Protein AF-A0A2V1IK10-F1 (afdb_monomer_lite)

Structure (mmCIF, N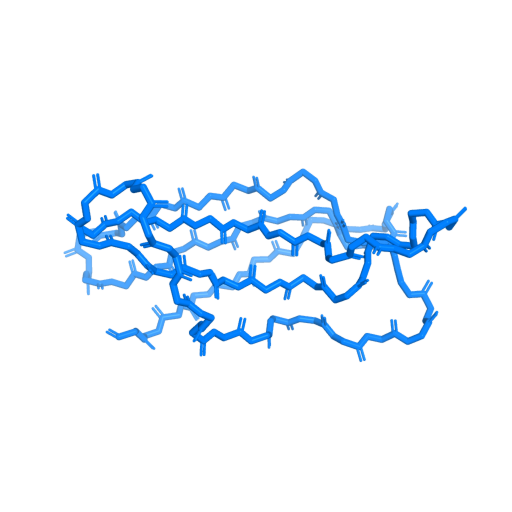/CA/C/O backbone):
data_AF-A0A2V1IK10-F1
#
_entry.id   AF-A0A2V1IK10-F1
#
loop_
_atom_site.group_PDB
_atom_site.id
_atom_site.type_symbol
_atom_site.label_atom_id
_atom_site.label_alt_id
_atom_site.label_comp_id
_atom_site.label_asym_id
_atom_site.label_entity_id
_atom_site.label_seq_id
_atom_site.pdbx_PDB_ins_code
_atom_site.Cartn_x
_atom_site.Cartn_y
_atom_site.Cartn_z
_atom_site.occupancy
_atom_site.B_iso_or_equiv
_atom_site.auth_seq_id
_atom_site.auth_comp_id
_atom_site.auth_asym_id
_atom_site.auth_atom_id
_atom_site.pdbx_PDB_model_num
ATOM 1 N N . MET A 1 1 ? -8.553 3.728 13.313 1.00 60.03 1 MET A N 1
ATOM 2 C CA . MET A 1 1 ? -7.475 3.075 12.548 1.00 60.03 1 MET A CA 1
ATOM 3 C C . MET A 1 1 ? -7.617 3.409 11.071 1.00 60.03 1 MET A C 1
ATOM 5 O O . MET A 1 1 ? -8.558 2.953 10.435 1.00 60.03 1 MET A O 1
ATOM 9 N N . VAL A 1 2 ? -6.726 4.237 10.533 1.00 70.25 2 VAL A N 1
ATOM 10 C CA . VAL A 1 2 ? -6.662 4.553 9.098 1.00 70.25 2 VAL A CA 1
ATOM 11 C C . VAL A 1 2 ? -5.341 4.028 8.546 1.00 70.25 2 VAL A C 1
ATOM 13 O O . VAL A 1 2 ? -4.324 4.078 9.239 1.00 70.25 2 VAL A O 1
ATOM 16 N N . PHE A 1 3 ? -5.356 3.527 7.309 1.00 74.69 3 PHE A N 1
ATOM 17 C CA . PHE A 1 3 ? -4.168 3.027 6.621 1.00 74.69 3 PHE A CA 1
ATOM 18 C C . PHE A 1 3 ? -3.727 3.984 5.520 1.00 74.69 3 PHE A C 1
ATOM 20 O O . PHE A 1 3 ? -4.540 4.456 4.725 1.00 74.69 3 PHE A O 1
ATOM 27 N N . ARG A 1 4 ? -2.418 4.223 5.425 1.00 73.62 4 ARG A N 1
ATOM 28 C CA . ARG A 1 4 ? -1.826 4.998 4.333 1.00 73.62 4 ARG A CA 1
ATOM 29 C C . ARG A 1 4 ? -0.690 4.227 3.699 1.00 73.62 4 ARG A C 1
ATOM 31 O O . ARG A 1 4 ? 0.232 3.793 4.384 1.00 73.62 4 ARG A O 1
ATOM 38 N N . ALA A 1 5 ? -0.730 4.146 2.376 1.00 70.62 5 ALA A N 1
ATOM 39 C CA . ALA A 1 5 ? 0.390 3.683 1.584 1.00 70.62 5 ALA A CA 1
ATOM 40 C C . ALA A 1 5 ? 1.247 4.877 1.135 1.00 70.62 5 ALA A C 1
ATOM 42 O O . ALA A 1 5 ? 0.727 5.827 0.547 1.00 70.62 5 ALA A O 1
ATOM 43 N N . SER A 1 6 ? 2.548 4.868 1.435 1.00 68.19 6 SER A N 1
ATOM 44 C CA . SER A 1 6 ? 3.434 6.012 1.165 1.00 68.19 6 SER A CA 1
ATOM 45 C C . SER A 1 6 ? 4.776 5.597 0.564 1.00 68.19 6 SER A C 1
ATOM 47 O O . SER A 1 6 ? 5.245 4.480 0.769 1.00 68.19 6 SER A O 1
ATOM 49 N N . CYS A 1 7 ? 5.392 6.530 -0.165 1.00 60.47 7 CYS A N 1
ATOM 50 C CA . CYS A 1 7 ? 6.764 6.468 -0.653 1.00 60.47 7 CYS A CA 1
ATOM 51 C C . CYS A 1 7 ? 7.538 7.644 -0.042 1.00 60.47 7 CYS A C 1
ATOM 53 O O . CYS A 1 7 ? 7.192 8.800 -0.288 1.00 60.47 7 CYS A O 1
ATOM 55 N N . ARG A 1 8 ? 8.570 7.375 0.767 1.00 56.03 8 ARG A N 1
ATOM 56 C CA . ARG A 1 8 ? 9.328 8.428 1.473 1.00 56.03 8 ARG A CA 1
ATOM 57 C C . ARG A 1 8 ? 10.201 9.254 0.509 1.00 56.03 8 ARG A C 1
ATOM 59 O O . ARG A 1 8 ? 10.739 8.732 -0.463 1.00 56.03 8 ARG A O 1
ATOM 66 N N . ASN A 1 9 ? 10.282 10.560 0.769 1.00 48.41 9 ASN A N 1
ATOM 67 C CA . ASN A 1 9 ? 10.735 11.602 -0.157 1.00 48.41 9 ASN A CA 1
ATOM 68 C C . ASN A 1 9 ? 12.246 11.891 -0.035 1.00 48.41 9 ASN A C 1
ATOM 70 O O . ASN A 1 9 ? 12.707 12.333 1.011 1.00 48.41 9 ASN A O 1
ATOM 74 N N . SER A 1 10 ? 13.001 11.687 -1.117 1.00 44.56 10 SER A N 1
ATOM 75 C CA . SER A 1 10 ? 14.367 12.196 -1.315 1.00 44.56 10 SER A CA 1
ATOM 76 C C . SER A 1 10 ? 14.566 12.420 -2.817 1.00 44.56 10 SER A C 1
ATOM 78 O O . S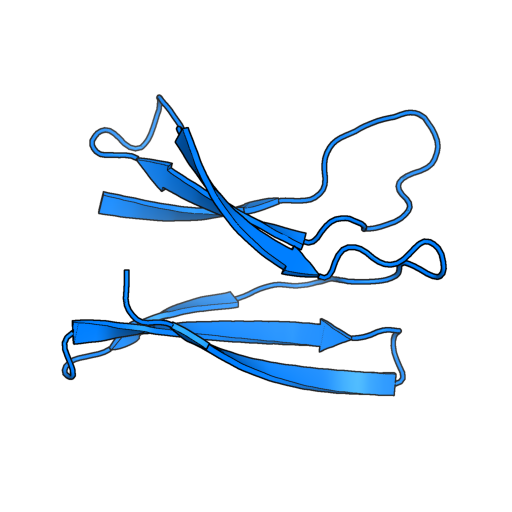ER A 1 10 ? 14.674 11.449 -3.559 1.00 44.56 10 SER A O 1
ATOM 80 N N . THR A 1 11 ? 14.445 13.688 -3.238 1.00 48.28 11 THR A N 1
ATOM 81 C CA . THR A 1 11 ? 14.852 14.406 -4.483 1.00 48.28 11 THR A CA 1
ATOM 82 C C . THR A 1 11 ? 14.778 13.759 -5.884 1.00 48.28 11 THR A C 1
ATOM 84 O O . THR A 1 11 ? 14.837 14.471 -6.882 1.00 48.28 11 THR A O 1
ATOM 87 N N . ARG A 1 12 ? 14.527 12.460 -6.025 1.00 54.25 12 ARG A N 1
ATOM 88 C CA . ARG A 1 12 ? 14.027 11.779 -7.225 1.00 54.25 12 ARG A CA 1
ATOM 89 C C . ARG A 1 12 ? 13.023 10.747 -6.733 1.00 54.25 12 ARG A C 1
ATOM 91 O O . ARG A 1 12 ? 13.427 9.738 -6.169 1.00 54.25 12 ARG A O 1
ATOM 98 N N . CYS A 1 13 ? 11.726 11.010 -6.904 1.00 58.91 13 CYS A N 1
ATOM 99 C CA . CYS A 1 13 ? 10.639 10.136 -6.453 1.00 58.91 13 CYS A CA 1
ATOM 100 C C . CYS A 1 13 ? 10.747 8.751 -7.112 1.00 58.91 13 CYS A C 1
ATOM 102 O O . CYS A 1 13 ? 10.148 8.477 -8.151 1.00 58.91 13 CYS A O 1
ATOM 104 N N . ARG A 1 14 ? 11.542 7.864 -6.509 1.00 68.19 14 ARG A N 1
ATOM 105 C CA . ARG A 1 14 ? 11.759 6.504 -6.998 1.00 68.19 14 ARG A CA 1
ATOM 106 C C . ARG A 1 14 ? 10.535 5.624 -6.757 1.00 68.19 14 ARG A C 1
ATOM 108 O O . ARG A 1 14 ? 10.510 4.504 -7.235 1.00 68.19 14 ARG A O 1
ATOM 115 N N . ARG A 1 15 ? 9.465 6.100 -6.103 1.00 82.44 15 ARG A N 1
ATOM 116 C CA . ARG A 1 15 ? 8.283 5.259 -5.840 1.00 82.44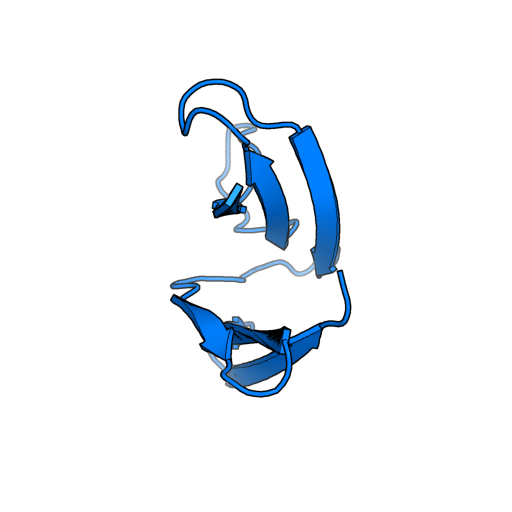 15 ARG A CA 1
ATOM 117 C C . ARG A 1 15 ? 8.696 3.958 -5.112 1.00 82.44 15 ARG A C 1
ATOM 119 O O . ARG A 1 15 ? 8.290 2.870 -5.503 1.00 82.44 15 ARG A O 1
ATOM 126 N N . THR A 1 16 ? 9.597 4.073 -4.132 1.00 84.88 16 THR A N 1
ATOM 127 C CA . THR A 1 16 ? 10.097 3.018 -3.235 1.00 84.88 16 THR A CA 1
ATOM 128 C C . THR A 1 16 ? 10.641 3.657 -1.943 1.00 84.88 16 THR A C 1
ATOM 130 O O . THR A 1 16 ? 11.198 4.757 -2.023 1.00 84.88 16 THR A O 1
ATOM 133 N N . PRO A 1 17 ? 10.530 3.002 -0.773 1.00 89.75 17 PRO A N 1
ATOM 134 C CA . PRO A 1 17 ? 9.746 1.790 -0.525 1.00 89.75 17 PRO A CA 1
ATOM 135 C C . PRO A 1 17 ? 8.238 2.071 -0.554 1.00 89.75 17 PRO A C 1
ATOM 137 O O . PRO A 1 17 ? 7.823 3.216 -0.393 1.00 89.75 17 PRO A O 1
ATOM 140 N N . LEU A 1 18 ? 7.425 1.030 -0.750 1.00 91.00 18 LEU A N 1
ATOM 141 C CA . LEU A 1 18 ? 5.984 1.084 -0.489 1.00 91.00 18 LEU A CA 1
ATOM 142 C C . LEU A 1 18 ? 5.743 0.580 0.935 1.00 91.00 18 LEU A C 1
ATOM 144 O O . LEU A 1 18 ? 6.017 -0.585 1.227 1.00 91.00 18 LEU A O 1
ATOM 148 N N . CYS A 1 19 ? 5.246 1.441 1.818 1.00 92.56 19 CYS A N 1
ATOM 149 C CA . CYS A 1 19 ? 4.960 1.092 3.210 1.00 92.56 19 CYS A CA 1
ATOM 150 C C . CYS A 1 19 ? 3.496 1.313 3.580 1.00 92.56 19 CYS A C 1
ATOM 152 O O . CYS A 1 19 ? 2.837 2.137 2.957 1.00 92.56 19 CYS A O 1
ATOM 154 N N . ILE A 1 20 ? 3.030 0.606 4.610 1.00 92.44 20 ILE A N 1
ATOM 155 C CA . ILE A 1 20 ? 1.780 0.866 5.323 1.00 92.44 20 ILE A CA 1
ATOM 156 C C . ILE A 1 20 ? 2.115 1.609 6.611 1.00 92.44 20 ILE A C 1
ATOM 158 O O . ILE A 1 20 ? 3.048 1.248 7.334 1.00 92.44 20 ILE A O 1
ATOM 162 N N . ALA A 1 21 ? 1.342 2.654 6.873 1.00 92.62 21 ALA A N 1
ATOM 163 C CA . ALA A 1 21 ? 1.309 3.348 8.145 1.00 92.62 21 ALA A CA 1
ATOM 164 C C . ALA A 1 21 ? -0.094 3.272 8.750 1.00 92.62 21 ALA A C 1
ATOM 166 O O . ALA A 1 21 ? -1.083 3.292 8.010 1.00 92.62 21 ALA A O 1
ATOM 167 N N . VAL A 1 22 ? -0.144 3.218 10.078 1.00 92.81 22 VAL A N 1
ATOM 168 C CA . VAL A 1 22 ? -1.357 3.117 10.887 1.00 92.81 22 VAL A CA 1
ATOM 169 C C . VAL A 1 22 ? -1.509 4.370 11.739 1.00 92.81 22 VAL A C 1
ATOM 171 O O . VAL A 1 22 ? -0.528 4.914 12.256 1.00 92.81 22 VAL A O 1
ATOM 174 N N . SER A 1 23 ? -2.747 4.830 11.874 1.00 93.44 23 SER A N 1
ATOM 175 C CA . SER A 1 23 ? -3.103 5.990 12.682 1.00 93.44 23 SER A CA 1
ATOM 176 C C . SER A 1 23 ? -4.423 5.768 13.417 1.00 93.44 23 SER A C 1
ATOM 178 O O . SER A 1 23 ? -5.380 5.242 12.838 1.00 93.44 23 SER A O 1
ATOM 180 N N . ASP A 1 24 ? -4.473 6.175 14.683 1.00 94.12 24 ASP A N 1
ATOM 181 C CA . ASP A 1 24 ? -5.684 6.114 15.508 1.00 94.12 24 ASP A CA 1
ATOM 182 C C . ASP A 1 24 ? -6.555 7.368 15.339 1.00 94.12 24 ASP A C 1
ATOM 184 O O . ASP A 1 24 ? -7.776 7.271 15.435 1.00 94.12 24 ASP A O 1
ATOM 188 N N . ASP A 1 25 ? -5.932 8.504 15.014 1.00 94.00 25 ASP A N 1
ATOM 189 C CA . ASP A 1 25 ? -6.531 9.843 14.916 1.00 94.00 25 ASP A CA 1
ATOM 190 C C . ASP A 1 25 ? -6.652 10.364 13.467 1.00 94.00 25 ASP A C 1
ATOM 192 O O . ASP A 1 25 ? -7.379 11.314 13.201 1.00 94.00 25 ASP A O 1
ATOM 196 N N . GLY A 1 26 ? -5.969 9.735 12.508 1.00 90.94 26 GLY A N 1
ATOM 197 C CA . GLY A 1 26 ? -5.843 10.198 11.123 1.00 90.94 26 GLY A CA 1
ATOM 198 C C . GLY A 1 26 ? -4.780 11.287 10.911 1.00 90.94 26 GLY A C 1
ATOM 199 O O . GLY A 1 26 ? -4.504 11.653 9.765 1.00 90.94 26 GLY A O 1
ATOM 200 N N . GLU A 1 27 ? -4.140 11.767 11.976 1.00 92.75 27 GLU A N 1
ATOM 201 C CA . GLU A 1 27 ? -3.187 12.883 11.965 1.00 92.75 27 GLU A CA 1
ATOM 202 C C . GLU A 1 27 ? -1.759 12.405 12.232 1.00 92.75 27 GLU A C 1
ATOM 204 O O . GLU A 1 27 ? -0.830 12.745 11.492 1.00 92.75 27 GLU A O 1
ATOM 209 N N . THR A 1 28 ? -1.591 11.555 13.243 1.00 91.62 28 THR A N 1
ATOM 210 C CA . THR A 1 28 ? -0.314 10.974 13.639 1.00 91.62 28 THR A CA 1
ATOM 211 C C . THR A 1 28 ? -0.183 9.578 13.054 1.00 91.62 28 THR A C 1
ATOM 213 O O . THR A 1 28 ? -0.981 8.683 13.329 1.00 91.62 28 THR A O 1
ATOM 216 N N . TRP A 1 29 ? 0.857 9.365 12.251 1.00 92.12 29 TRP A N 1
ATOM 217 C CA . TRP A 1 29 ? 1.044 8.127 11.500 1.00 92.12 29 TRP A CA 1
ATOM 218 C C . TRP A 1 29 ? 2.288 7.386 11.969 1.00 92.12 29 TRP A C 1
ATOM 220 O O . TRP A 1 29 ? 3.400 7.911 11.893 1.00 92.12 29 TRP A O 1
ATOM 230 N N . ARG A 1 30 ? 2.110 6.137 12.398 1.00 92.94 30 ARG A N 1
ATOM 231 C CA . ARG A 1 30 ? 3.204 5.228 12.754 1.00 92.94 30 ARG A CA 1
ATOM 232 C C . ARG A 1 30 ? 3.469 4.273 11.600 1.00 92.94 30 ARG A C 1
ATOM 234 O O . ARG A 1 30 ? 2.540 3.803 10.948 1.00 92.94 30 ARG A O 1
ATOM 241 N N . HIS A 1 31 ? 4.742 4.024 11.307 1.00 92.19 31 HIS A N 1
ATOM 242 C CA . HIS A 1 31 ? 5.127 3.024 10.312 1.00 92.19 31 HIS A CA 1
ATOM 243 C C . HIS A 1 31 ? 4.833 1.627 10.861 1.00 92.19 31 HIS A C 1
ATOM 245 O O . HIS A 1 31 ? 5.251 1.329 11.971 1.00 92.19 31 HIS A O 1
ATOM 251 N N . GLU A 1 32 ? 4.137 0.809 10.072 1.00 92.88 32 GLU A N 1
ATOM 252 C CA . GLU A 1 32 ? 3.703 -0.530 10.485 1.00 92.88 32 GLU A CA 1
ATOM 253 C C . GLU A 1 32 ? 4.426 -1.610 9.679 1.00 92.88 32 GLU A C 1
ATOM 255 O O . GLU A 1 32 ? 5.097 -2.486 10.213 1.00 92.88 32 GLU A O 1
ATOM 260 N N . LEU A 1 33 ? 4.358 -1.512 8.348 1.00 92.50 33 LEU A N 1
ATOM 261 C CA . LEU A 1 33 ? 4.872 -2.548 7.457 1.00 92.50 33 LEU A CA 1
ATOM 262 C C . LEU A 1 33 ? 5.535 -1.943 6.224 1.00 92.50 33 LEU A C 1
ATOM 264 O O . LEU A 1 33 ? 5.116 -0.911 5.700 1.00 92.50 33 LEU A O 1
ATOM 268 N N . THR A 1 34 ? 6.578 -2.594 5.716 1.00 92.62 34 THR A N 1
ATOM 269 C CA . THR A 1 34 ? 7.129 -2.301 4.387 1.00 92.62 34 THR A CA 1
ATOM 270 C C . THR A 1 34 ? 6.730 -3.418 3.432 1.00 92.62 34 THR A C 1
ATOM 272 O O . THR A 1 34 ? 7.196 -4.541 3.577 1.00 92.62 34 THR A O 1
ATOM 275 N N . LEU A 1 35 ? 5.870 -3.110 2.458 1.00 91.19 35 LEU A N 1
ATOM 276 C CA . LEU A 1 35 ? 5.395 -4.075 1.463 1.00 91.19 35 LEU A CA 1
ATOM 277 C C . LEU A 1 35 ? 6.461 -4.384 0.421 1.00 91.19 35 LEU A C 1
ATOM 279 O O . LEU A 1 35 ? 6.618 -5.526 0.002 1.00 91.19 35 LEU A O 1
ATOM 283 N N . GLU A 1 36 ? 7.174 -3.351 -0.018 1.00 92.25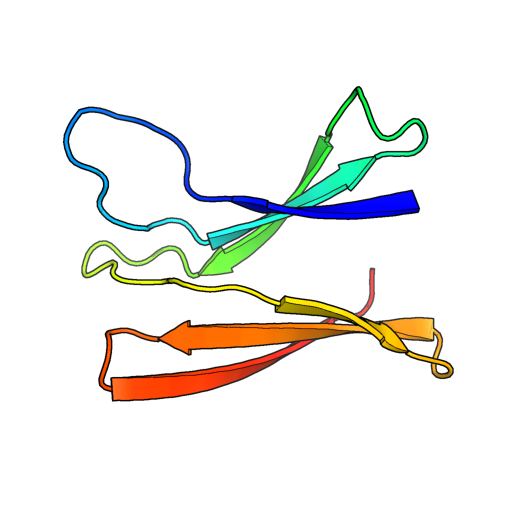 36 GLU A N 1
ATOM 284 C CA . GLU A 1 36 ? 8.161 -3.459 -1.080 1.00 92.25 36 GLU A CA 1
ATOM 285 C C . GLU A 1 36 ? 9.339 -2.524 -0.802 1.00 92.25 36 GLU A C 1
ATOM 287 O O . GLU A 1 36 ? 9.147 -1.340 -0.519 1.00 92.25 36 GLU A O 1
ATOM 292 N N . ASN A 1 37 ? 10.563 -3.041 -0.923 1.00 89.12 37 ASN A N 1
ATOM 293 C CA . ASN A 1 37 ? 11.791 -2.285 -0.676 1.00 89.12 37 ASN A CA 1
ATOM 294 C C . ASN A 1 37 ? 12.897 -2.686 -1.661 1.00 89.12 37 ASN A C 1
ATOM 296 O O . ASN A 1 37 ? 13.913 -3.270 -1.293 1.00 89.12 37 ASN A O 1
ATOM 300 N N . SER A 1 38 ? 12.663 -2.432 -2.948 1.00 86.06 38 SER A N 1
ATOM 301 C CA . SER A 1 38 ? 13.622 -2.756 -4.007 1.00 86.06 38 SER A CA 1
ATOM 302 C C . SER A 1 38 ? 14.314 -1.499 -4.547 1.00 86.06 38 SER A C 1
ATOM 304 O O . SER A 1 38 ? 13.636 -0.484 -4.751 1.00 86.06 38 SER A O 1
ATOM 306 N N . PRO A 1 39 ? 15.618 -1.568 -4.890 1.00 79.25 39 PRO A N 1
ATOM 307 C CA . PRO A 1 39 ? 16.330 -0.467 -5.544 1.00 79.25 39 PRO A CA 1
ATOM 308 C C . PRO A 1 39 ? 15.835 -0.186 -6.976 1.00 79.25 39 PRO A C 1
ATOM 310 O O . PRO A 1 39 ? 15.972 0.939 -7.457 1.00 79.25 39 PRO A O 1
ATOM 313 N N . VAL A 1 40 ? 15.222 -1.183 -7.638 1.00 78.12 40 VAL A N 1
ATOM 314 C CA . VAL A 1 40 ? 14.618 -1.066 -8.985 1.00 78.12 40 VAL A CA 1
ATOM 315 C C . VAL A 1 40 ? 13.387 -0.148 -8.962 1.00 78.12 40 VAL A C 1
ATOM 317 O O . VAL A 1 40 ? 13.131 0.589 -9.916 1.00 78.12 40 VAL A O 1
ATOM 320 N N . SER A 1 41 ? 12.698 -0.108 -7.815 1.00 76.12 41 SER A N 1
ATOM 321 C CA . SER A 1 41 ? 11.631 0.841 -7.487 1.00 76.12 41 SER A CA 1
ATOM 322 C C . SER A 1 41 ? 10.393 0.753 -8.409 1.00 76.12 41 SER A C 1
ATOM 324 O O . SER A 1 41 ? 10.187 -0.296 -9.012 1.00 76.12 41 SER A O 1
ATOM 326 N N . GLN A 1 42 ? 9.561 1.801 -8.516 1.00 86.50 42 GLN A N 1
ATOM 327 C CA . GLN A 1 42 ? 8.315 1.860 -9.316 1.00 86.50 42 GLN A CA 1
ATOM 328 C C . GLN A 1 42 ? 7.060 1.169 -8.729 1.00 86.50 42 GLN A C 1
ATOM 330 O O . GLN A 1 42 ? 6.397 0.380 -9.405 1.00 86.50 42 GLN A O 1
ATOM 335 N N . TYR A 1 43 ? 6.670 1.535 -7.509 1.00 90.44 43 TYR A N 1
ATOM 336 C CA . TYR A 1 43 ? 5.390 1.151 -6.898 1.00 90.44 43 TYR A CA 1
ATOM 337 C C . TYR A 1 43 ? 4.417 2.335 -6.855 1.00 90.44 43 TYR A C 1
ATOM 339 O O . TYR A 1 43 ? 4.746 3.401 -6.340 1.00 90.44 43 TYR A O 1
ATOM 347 N N . SER A 1 44 ? 3.217 2.201 -7.414 1.00 89.12 44 SER A N 1
ATOM 348 C CA . SER A 1 44 ? 2.305 3.351 -7.533 1.00 89.12 44 SER A CA 1
ATOM 349 C C . SER A 1 44 ? 0.835 3.007 -7.459 1.00 89.12 44 SER A C 1
ATOM 351 O O . SER A 1 44 ? 0.456 1.863 -7.675 1.00 89.12 44 SER A O 1
ATOM 353 N N . TYR A 1 45 ? 0.032 4.043 -7.213 1.00 92.12 45 TYR A N 1
ATOM 354 C CA . TYR A 1 45 ? -1.426 3.978 -7.136 1.00 92.12 45 TYR A CA 1
ATOM 355 C C . TYR A 1 45 ? -1.910 2.894 -6.168 1.00 92.12 45 TYR A C 1
ATOM 357 O O . TYR A 1 45 ? -2.633 1.988 -6.580 1.00 92.12 45 TYR A O 1
ATOM 365 N N . PRO A 1 46 ? -1.455 2.929 -4.902 1.00 93.69 46 PRO A N 1
ATOM 366 C CA . PRO A 1 46 ? -1.955 1.993 -3.919 1.00 93.69 46 PRO A CA 1
ATOM 367 C C . PRO A 1 46 ? -3.422 2.291 -3.599 1.00 93.69 46 PRO A C 1
ATOM 369 O O . PRO A 1 46 ? -3.804 3.448 -3.427 1.00 93.69 46 PRO A O 1
ATOM 372 N N . ALA A 1 47 ? -4.211 1.235 -3.464 1.00 93.88 47 ALA A N 1
ATOM 373 C CA . ALA A 1 47 ? -5.520 1.251 -2.832 1.00 93.88 47 ALA A CA 1
ATOM 374 C C . ALA A 1 47 ? -5.527 0.218 -1.702 1.00 93.88 47 ALA A C 1
ATOM 376 O O . ALA A 1 47 ? -4.870 -0.823 -1.791 1.00 93.88 47 ALA A O 1
ATOM 377 N N . ILE A 1 48 ? -6.226 0.539 -0.619 1.00 93.62 48 ILE A N 1
ATOM 378 C CA . ILE A 1 48 ? -6.249 -0.256 0.605 1.00 93.62 48 ILE A CA 1
ATOM 379 C C . ILE A 1 48 ? -7.652 -0.241 1.203 1.00 93.62 48 ILE A C 1
ATOM 381 O O . ILE A 1 48 ? -8.316 0.795 1.192 1.00 93.62 48 ILE A O 1
ATOM 385 N N . ILE A 1 49 ? -8.102 -1.387 1.702 1.00 94.25 49 ILE A N 1
ATOM 386 C CA . ILE A 1 49 ? -9.386 -1.536 2.387 1.00 94.25 49 ILE A CA 1
ATOM 387 C C . ILE A 1 49 ? -9.272 -2.600 3.479 1.00 94.25 49 ILE A C 1
ATOM 389 O O . ILE A 1 49 ? -8.574 -3.600 3.302 1.00 94.25 49 ILE A O 1
ATOM 393 N N . GLN A 1 50 ? -9.957 -2.390 4.601 1.00 93.38 50 GLN A N 1
ATOM 394 C CA . GLN A 1 50 ? -10.139 -3.427 5.613 1.00 93.38 50 GLN A CA 1
ATOM 395 C C . GLN A 1 50 ? -11.317 -4.320 5.211 1.00 93.38 50 GLN A C 1
ATOM 397 O O . GLN A 1 50 ? -12.424 -3.835 4.969 1.00 93.38 50 GLN A O 1
ATOM 402 N N . GLY A 1 51 ? -11.061 -5.618 5.090 1.00 94.81 51 GLY A N 1
ATOM 403 C CA . GLY A 1 51 ? -12.052 -6.631 4.771 1.00 94.81 51 GLY A CA 1
ATOM 404 C C . GLY A 1 51 ? -12.909 -7.003 5.979 1.00 94.81 51 GLY A C 1
ATOM 405 O O . GLY A 1 51 ? -12.566 -6.746 7.133 1.00 94.81 51 GLY A O 1
ATOM 406 N N . ARG A 1 52 ? -14.045 -7.657 5.713 1.00 96.25 52 ARG A N 1
ATOM 407 C CA . ARG A 1 52 ? -14.906 -8.231 6.768 1.00 96.25 52 ARG A CA 1
ATOM 408 C C . ARG A 1 52 ? -14.268 -9.428 7.474 1.00 96.25 52 ARG A C 1
ATOM 410 O O . ARG A 1 52 ? -14.734 -9.820 8.534 1.00 96.25 52 ARG A O 1
ATOM 417 N N . ASP A 1 53 ? -13.229 -10.002 6.880 1.00 96.19 53 ASP A N 1
ATOM 418 C CA . ASP A 1 53 ? -12.392 -11.055 7.454 1.00 96.19 53 ASP A CA 1
ATOM 419 C C . ASP A 1 53 ? -11.385 -10.521 8.490 1.00 96.19 53 ASP A C 1
ATOM 421 O O . ASP A 1 53 ? -10.581 -11.289 9.012 1.00 96.19 53 ASP A O 1
ATOM 425 N N . GLY A 1 54 ? -11.418 -9.214 8.780 1.00 94.69 54 GLY A N 1
ATOM 426 C CA . GLY A 1 54 ? -10.520 -8.546 9.719 1.00 94.69 54 GLY A CA 1
ATOM 427 C C . GLY A 1 54 ? -9.168 -8.168 9.118 1.00 94.69 54 GLY A C 1
ATOM 428 O O . GLY A 1 54 ? -8.388 -7.495 9.785 1.00 94.69 54 GLY A O 1
ATOM 429 N N . LYS A 1 55 ? -8.895 -8.536 7.862 1.00 95.50 55 LYS A N 1
ATOM 430 C CA . LYS A 1 55 ? -7.590 -8.343 7.223 1.00 95.50 55 LYS A CA 1
ATOM 431 C C . LYS A 1 55 ? -7.559 -7.089 6.373 1.00 95.50 55 LYS A C 1
ATOM 433 O O . LYS A 1 55 ? -8.582 -6.536 5.970 1.00 95.50 55 LYS A O 1
ATOM 438 N N . VAL A 1 56 ? -6.355 -6.634 6.063 1.00 94.88 56 VAL A N 1
ATOM 439 C CA . VAL A 1 56 ? -6.136 -5.506 5.162 1.00 94.88 56 VAL A CA 1
ATOM 440 C C . VAL A 1 56 ? -5.797 -6.016 3.769 1.00 94.88 56 VAL A C 1
ATOM 442 O O . VAL A 1 56 ? -4.836 -6.758 3.566 1.00 94.88 56 VAL A O 1
ATOM 445 N N . HIS A 1 57 ? -6.577 -5.576 2.788 1.00 95.56 57 HIS A N 1
ATOM 446 C CA . HIS A 1 57 ? -6.377 -5.878 1.379 1.00 95.56 57 HIS A CA 1
ATOM 447 C C . HIS A 1 57 ? -5.767 -4.666 0.688 1.00 95.56 57 HIS A C 1
ATOM 449 O O . HIS A 1 57 ? -6.334 -3.574 0.710 1.00 95.56 57 HIS A O 1
ATOM 455 N N . CYS A 1 58 ? -4.614 -4.860 0.055 1.00 95.88 58 CYS A N 1
ATOM 456 C CA . CYS A 1 58 ? -3.898 -3.818 -0.662 1.00 95.88 58 CYS A CA 1
ATOM 457 C C . CYS A 1 58 ? -3.672 -4.223 -2.119 1.00 95.88 58 CYS A C 1
ATOM 459 O O . CYS A 1 58 ? -3.231 -5.339 -2.403 1.00 95.88 58 CYS A O 1
ATOM 461 N N . VAL A 1 59 ? -3.929 -3.294 -3.038 1.00 96.94 59 VAL A N 1
ATOM 462 C CA . VAL A 1 59 ? -3.578 -3.418 -4.456 1.00 96.94 59 VAL A CA 1
ATOM 463 C C . VAL A 1 59 ? -2.742 -2.231 -4.904 1.00 96.94 59 VAL A C 1
ATOM 465 O O . VAL A 1 59 ? -2.929 -1.121 -4.414 1.00 96.94 59 VAL A O 1
ATOM 468 N N . TYR A 1 60 ? -1.803 -2.446 -5.822 1.00 95.12 60 TYR A N 1
ATOM 469 C CA . TYR A 1 60 ? -0.958 -1.377 -6.358 1.00 95.12 60 TYR A CA 1
ATOM 470 C C . TYR A 1 60 ? -0.322 -1.775 -7.694 1.00 95.12 60 TYR A C 1
ATOM 472 O O . TYR A 1 60 ? -0.184 -2.951 -8.025 1.00 95.12 60 TYR A O 1
ATOM 480 N N . THR A 1 61 ? 0.114 -0.785 -8.471 1.00 94.12 61 THR A N 1
ATOM 481 C CA . THR A 1 61 ? 0.908 -1.007 -9.685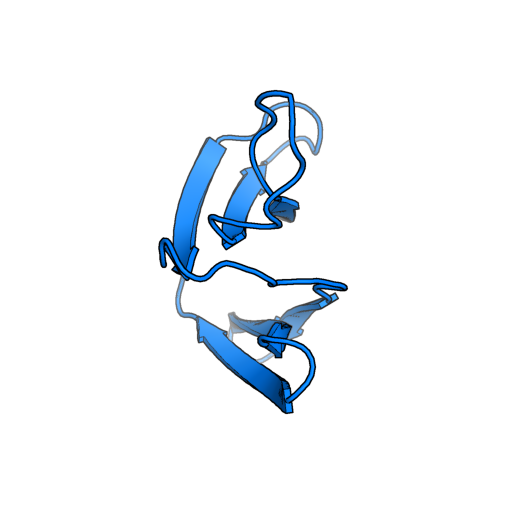 1.00 94.12 61 THR A CA 1
ATOM 482 C C . THR A 1 61 ? 2.339 -1.378 -9.306 1.00 94.12 61 THR A C 1
ATOM 484 O O . THR A 1 61 ? 3.052 -0.566 -8.712 1.00 94.12 61 THR A O 1
ATOM 487 N N . TRP A 1 62 ? 2.782 -2.573 -9.695 1.00 94.25 62 TRP A N 1
ATOM 488 C CA . TRP A 1 62 ? 4.141 -3.071 -9.491 1.00 94.25 62 TRP A CA 1
ATOM 489 C C . TRP A 1 62 ? 4.937 -2.932 -10.789 1.00 94.25 62 TRP A C 1
ATOM 491 O O . TRP A 1 62 ? 4.623 -3.559 -11.803 1.00 94.25 62 TRP A O 1
ATOM 501 N N . ARG A 1 63 ? 5.953 -2.064 -10.770 1.00 91.69 63 ARG A N 1
ATOM 502 C CA . ARG A 1 63 ? 6.916 -1.829 -11.860 1.00 91.69 63 ARG A CA 1
ATOM 503 C C . ARG A 1 63 ? 6.319 -1.527 -13.233 1.00 91.69 63 ARG A C 1
ATOM 505 O O . ARG A 1 63 ? 6.978 -1.748 -14.240 1.00 91.69 63 ARG A O 1
ATOM 512 N N . ARG A 1 64 ? 5.077 -1.026 -13.274 1.00 90.88 64 ARG A N 1
ATOM 513 C CA . ARG A 1 64 ? 4.289 -0.834 -14.510 1.00 90.88 64 ARG A CA 1
ATOM 514 C C . ARG A 1 64 ? 4.123 -2.115 -15.343 1.00 90.88 64 ARG A C 1
ATOM 516 O O . ARG A 1 64 ? 3.856 -2.040 -16.533 1.00 90.88 64 ARG A O 1
ATOM 523 N N . GLN A 1 65 ? 4.286 -3.276 -14.716 1.00 94.25 65 GLN A N 1
ATOM 524 C CA . GLN A 1 65 ? 4.194 -4.582 -15.371 1.00 94.25 65 GLN A CA 1
ATOM 525 C C . GLN A 1 65 ? 2.925 -5.328 -14.971 1.00 94.25 65 GLN A C 1
ATOM 527 O O . GLN A 1 65 ? 2.370 -6.072 -15.769 1.00 94.25 65 GLN A O 1
ATOM 532 N N . ARG A 1 66 ? 2.467 -5.143 -13.728 1.00 95.19 66 ARG A N 1
ATOM 533 C CA . ARG A 1 66 ? 1.278 -5.817 -13.199 1.00 95.19 66 ARG A CA 1
ATOM 534 C C . ARG A 1 66 ? 0.612 -5.010 -12.098 1.00 95.19 66 ARG A C 1
ATOM 536 O O . ARG A 1 66 ? 1.238 -4.141 -11.485 1.00 95.19 66 ARG A O 1
ATOM 543 N N . VAL A 1 67 ? -0.628 -5.371 -11.797 1.00 97.00 67 VAL A N 1
ATOM 544 C CA . VAL A 1 67 ? -1.271 -5.031 -10.527 1.00 97.00 67 VAL A CA 1
ATOM 545 C C . VAL A 1 67 ? -0.916 -6.129 -9.527 1.00 97.00 67 VAL A C 1
ATOM 547 O O . VAL A 1 67 ? -1.123 -7.310 -9.794 1.00 97.00 67 VAL A O 1
ATOM 550 N N . ALA A 1 68 ? -0.319 -5.750 -8.403 1.00 96.38 68 ALA A N 1
ATOM 551 C CA . ALA A 1 68 ? -0.033 -6.651 -7.297 1.00 96.38 68 ALA A CA 1
ATOM 552 C C . ALA A 1 68 ? -1.159 -6.576 -6.265 1.00 96.38 68 ALA A C 1
ATOM 554 O O . ALA A 1 68 ? -1.698 -5.499 -6.023 1.00 96.38 68 ALA A O 1
ATOM 555 N N . TYR A 1 69 ? -1.462 -7.715 -5.646 1.00 97.38 69 TYR A N 1
ATOM 556 C CA . TYR A 1 69 ? -2.381 -7.848 -4.520 1.00 97.38 69 TYR A CA 1
ATOM 557 C C . TYR A 1 69 ? -1.628 -8.394 -3.303 1.00 97.38 69 TYR A C 1
ATOM 559 O O . TYR A 1 69 ? -0.779 -9.282 -3.441 1.00 97.38 69 TYR A O 1
ATOM 567 N N . LYS A 1 70 ? -1.929 -7.859 -2.119 1.00 95.88 70 LYS A N 1
ATOM 568 C CA . LYS A 1 70 ? -1.424 -8.325 -0.824 1.00 95.88 70 LYS A CA 1
ATOM 569 C C . LYS A 1 70 ? -2.567 -8.346 0.187 1.00 95.88 70 LYS A C 1
ATOM 571 O O . LYS A 1 70 ? -3.260 -7.346 0.350 1.00 95.88 70 LYS A O 1
ATOM 576 N N . GLN A 1 71 ? -2.714 -9.474 0.870 1.00 96.62 71 GLN A N 1
ATOM 577 C CA . GLN A 1 71 ? -3.549 -9.620 2.056 1.00 96.62 71 GLN A CA 1
ATOM 578 C C . GLN A 1 71 ? -2.644 -9.599 3.280 1.00 96.62 71 GLN A C 1
ATOM 580 O O . GLN A 1 71 ? -1.589 -10.236 3.266 1.00 96.62 71 GLN A O 1
ATOM 585 N N . ILE A 1 72 ? -3.027 -8.842 4.296 1.00 94.56 72 ILE A N 1
ATOM 586 C CA . ILE A 1 72 ? -2.157 -8.510 5.418 1.00 94.56 72 ILE A CA 1
ATOM 587 C C . ILE A 1 72 ? -2.951 -8.696 6.701 1.00 94.56 72 ILE A C 1
ATOM 589 O O . ILE A 1 72 ? -4.082 -8.224 6.806 1.00 94.56 72 ILE A O 1
ATOM 593 N N . ASP A 1 73 ? -2.339 -9.409 7.634 1.00 93.38 73 ASP A N 1
ATOM 594 C CA . ASP A 1 73 ? -2.796 -9.535 9.012 1.00 93.38 73 ASP A CA 1
ATOM 595 C C . ASP A 1 73 ? -2.023 -8.488 9.823 1.00 93.38 73 ASP A C 1
ATOM 597 O O . ASP A 1 73 ? -0.788 -8.517 9.799 1.00 93.38 73 ASP A O 1
ATOM 601 N N . LEU A 1 74 ? -2.732 -7.509 10.392 1.00 83.69 74 LEU A N 1
ATOM 602 C CA . LEU A 1 74 ? -2.171 -6.378 11.143 1.00 83.69 74 LEU A CA 1
ATOM 603 C C . LEU A 1 74 ? -2.634 -6.435 12.595 1.00 83.69 74 LEU A C 1
ATOM 605 O O . LEU A 1 74 ? -3.842 -6.689 12.797 1.00 83.69 74 LEU A O 1
#

Radius of gyration: 12.43 Å; chains: 1; bounding box: 31×26×31 Å

pLDDT: mean 86.18, std 13.41, range [44.56, 97.38]

Secondary structure (DSSP, 8-state):
-EEEEE---SSS-----EEEEEESSSSS-EEEEEEE--TT--EEEEEEEE-TTSPEEEEEEETTTEEEEEEE--

InterPro domains:
  IPR011040 Sialidase [PF13088] (10-58)
  IPR036278 Sialidase superfamily [SSF50939] (11-72)

Sequence (74 aa):
MVFRASCRNSTRCRRTPLCIAVSDDGETWRHELTLENSPVSQYSYPAIIQGRDGKVHCVYTWRRQRVAYKQIDL

Foldseek 3Di:
DDWDWDQDDDDDRLQDFTFIWDDPVVPDTDTDGTPHHDPNGDKDDK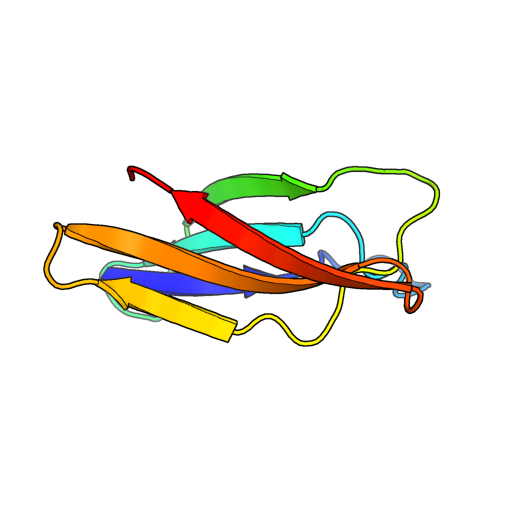DWDQDPVRWIWIWIQDPVPDIDIDIGDD

Organism: NCBI:txid2094150